Protein AF-A0A376FLV9-F1 (afdb_monomer_lite)

Secondary structure (DSSP, 8-state):
--HHHHHHHHHHHHHHHHHHH-SS-HHHHHHHHHHHHHHTHHHHTS-HHHHH-TT--HHHHHHHHHHGGGG-HHHHHHHHHHHHHHHHHHHHTSSS--

Structure (mmCIF, N/CA/C/O backbone):
data_AF-A0A376FLV9-F1
#
_entry.id   AF-A0A376FLV9-F1
#
loop_
_atom_site.group_PDB
_atom_site.id
_atom_site.type_symbol
_atom_site.label_atom_id
_atom_site.label_alt_id
_atom_site.label_comp_id
_atom_site.label_asym_id
_atom_site.label_entity_id
_atom_site.label_seq_id
_atom_site.pdbx_PDB_ins_code
_atom_site.Cartn_x
_atom_site.Cartn_y
_atom_site.Cartn_z
_atom_site.occupancy
_atom_site.B_iso_or_equiv
_atom_site.auth_seq_id
_atom_site.auth_comp_id
_atom_site.auth_asym_id
_atom_site.auth_atom_id
_atom_site.pdbx_PDB_model_num
ATOM 1 N N . MET A 1 1 ? -12.045 -17.460 8.782 1.00 60.09 1 MET A N 1
ATOM 2 C CA . MET A 1 1 ? -11.281 -16.192 8.804 1.00 60.09 1 MET A CA 1
ATOM 3 C C . MET A 1 1 ? -12.245 -15.053 9.099 1.00 60.09 1 MET A C 1
ATOM 5 O O . MET A 1 1 ? -13.396 -15.170 8.691 1.00 60.09 1 MET A O 1
ATOM 9 N N . PRO A 1 2 ? -11.821 -13.995 9.807 1.00 80.31 2 PRO A N 1
ATOM 10 C CA . PRO A 1 2 ? -12.663 -12.825 10.046 1.00 80.31 2 PRO A CA 1
ATOM 11 C C . PRO A 1 2 ? -13.070 -12.136 8.726 1.00 80.31 2 PRO A C 1
ATOM 13 O O . PRO A 1 2 ? -12.251 -12.113 7.804 1.00 80.31 2 PRO A O 1
ATOM 16 N N . PRO A 1 3 ? -14.276 -11.542 8.618 1.00 81.94 3 PRO A N 1
ATOM 17 C CA . PRO A 1 3 ? -14.755 -10.921 7.376 1.00 81.94 3 PRO A CA 1
ATOM 18 C C . PRO A 1 3 ? -13.809 -9.860 6.788 1.00 81.94 3 PRO A C 1
ATOM 20 O O . PRO A 1 3 ? -13.553 -9.863 5.586 1.00 81.94 3 PRO A O 1
ATOM 23 N N . TYR A 1 4 ? -13.204 -9.014 7.630 1.00 86.06 4 TYR A N 1
ATOM 24 C CA . TYR A 1 4 ? -12.281 -7.960 7.188 1.00 86.06 4 TYR A CA 1
ATOM 25 C C . TYR A 1 4 ? -11.044 -8.505 6.460 1.00 86.06 4 TYR A C 1
ATOM 27 O O . TYR A 1 4 ? -10.610 -7.939 5.458 1.00 86.06 4 TYR A O 1
ATOM 35 N N . ALA A 1 5 ? -10.527 -9.657 6.896 1.00 89.12 5 ALA A N 1
ATOM 36 C CA . ALA A 1 5 ? -9.384 -10.305 6.262 1.00 89.12 5 ALA A CA 1
ATOM 37 C C . ALA A 1 5 ? -9.731 -10.822 4.856 1.00 89.12 5 ALA A C 1
ATOM 39 O O . ALA A 1 5 ? -8.897 -10.770 3.952 1.00 89.12 5 ALA A O 1
ATOM 40 N N . TRP A 1 6 ? -10.972 -11.277 4.648 1.00 92.56 6 TRP A N 1
ATOM 41 C CA . TRP A 1 6 ? -11.439 -11.705 3.330 1.00 92.56 6 TRP A CA 1
ATOM 42 C C . TRP A 1 6 ? -11.621 -10.522 2.378 1.00 92.56 6 TRP A C 1
ATOM 44 O O . TRP A 1 6 ? -11.248 -10.608 1.211 1.00 92.56 6 TRP A O 1
ATOM 54 N N . HIS A 1 7 ? -12.132 -9.393 2.872 1.00 92.94 7 HIS A N 1
ATOM 55 C CA . HIS A 1 7 ? -12.254 -8.177 2.069 1.00 92.94 7 HIS A CA 1
ATOM 56 C C . HIS A 1 7 ? -10.890 -7.610 1.668 1.00 92.94 7 HIS A C 1
ATOM 58 O O . HIS A 1 7 ? -10.704 -7.247 0.508 1.00 92.94 7 HIS A O 1
ATOM 64 N N . TYR A 1 8 ? -9.915 -7.607 2.582 1.00 93.75 8 TYR A N 1
ATOM 65 C CA . TYR A 1 8 ? -8.534 -7.257 2.248 1.00 93.75 8 TYR A CA 1
ATOM 66 C C . TYR A 1 8 ? -7.981 -8.159 1.144 1.00 93.75 8 TYR A C 1
ATOM 68 O O . TYR A 1 8 ? -7.437 -7.680 0.149 1.00 93.75 8 TYR A O 1
ATOM 76 N N . PHE A 1 9 ? -8.155 -9.473 1.305 1.00 94.75 9 PHE A N 1
ATOM 77 C CA . PHE A 1 9 ? -7.710 -10.453 0.322 1.00 94.75 9 PHE A CA 1
ATOM 78 C C . PHE A 1 9 ? -8.384 -10.246 -1.043 1.00 94.75 9 PHE A C 1
ATOM 80 O O . PHE A 1 9 ? -7.709 -10.286 -2.068 1.00 94.75 9 PHE A O 1
ATOM 87 N N . ALA A 1 10 ? -9.684 -9.951 -1.071 1.00 95.81 10 ALA A N 1
ATOM 88 C CA . ALA A 1 10 ? -10.412 -9.671 -2.304 1.00 95.81 10 ALA A CA 1
ATOM 89 C C . ALA A 1 10 ? -9.872 -8.426 -3.026 1.00 95.81 10 ALA A C 1
ATOM 91 O O . ALA A 1 10 ? -9.674 -8.467 -4.240 1.00 95.81 10 ALA A O 1
ATOM 92 N N . ILE A 1 11 ? -9.574 -7.343 -2.294 1.00 95.94 11 ILE A N 1
ATOM 93 C CA . ILE A 1 11 ? -8.953 -6.146 -2.883 1.00 95.94 11 ILE A CA 1
ATOM 94 C C . ILE A 1 11 ? -7.557 -6.483 -3.414 1.00 95.94 11 ILE A C 1
ATOM 96 O O . ILE A 1 11 ? -7.219 -6.087 -4.527 1.00 95.94 11 ILE A O 1
ATOM 100 N N . PHE A 1 12 ? -6.766 -7.252 -2.664 1.00 95.81 12 PHE A N 1
ATOM 101 C CA . PHE A 1 12 ? -5.442 -7.689 -3.099 1.00 95.81 12 PHE A CA 1
ATOM 102 C C . PHE A 1 12 ? -5.502 -8.477 -4.414 1.00 95.81 12 PHE A C 1
ATOM 104 O O . PHE A 1 12 ? -4.802 -8.132 -5.364 1.00 95.81 12 PHE A O 1
ATOM 111 N N . VAL A 1 13 ? -6.381 -9.477 -4.514 1.00 97.56 13 VAL A N 1
ATOM 112 C CA . VAL A 1 13 ? -6.582 -10.230 -5.762 1.00 97.56 13 VAL A CA 1
ATOM 113 C C . VAL A 1 13 ? -7.075 -9.310 -6.881 1.00 97.56 13 VAL A C 1
ATOM 115 O O . VAL A 1 13 ? -6.586 -9.415 -8.001 1.00 97.56 13 VAL A O 1
ATOM 118 N N . GLY A 1 14 ? -7.974 -8.368 -6.587 1.00 97.00 14 GLY A N 1
ATOM 119 C CA . GLY A 1 14 ? -8.427 -7.362 -7.551 1.00 97.00 14 GLY A CA 1
ATOM 120 C C . GLY A 1 14 ? -7.284 -6.518 -8.125 1.00 97.00 14 GLY A C 1
ATOM 121 O O . GLY A 1 14 ? -7.241 -6.295 -9.333 1.00 97.00 14 GLY A O 1
ATOM 122 N N . VAL A 1 15 ? -6.319 -6.111 -7.293 1.00 97.38 15 VAL A N 1
ATOM 123 C CA . VAL A 1 15 ? -5.107 -5.402 -7.741 1.00 97.38 15 VAL A CA 1
ATOM 124 C C . VAL A 1 15 ? -4.255 -6.295 -8.640 1.00 97.38 15 VAL A C 1
ATOM 126 O O . VAL A 1 15 ? -3.832 -5.838 -9.697 1.00 97.38 15 VAL A O 1
ATOM 129 N N . ILE A 1 16 ? -4.036 -7.562 -8.273 1.00 97.06 16 ILE A N 1
ATOM 130 C CA . ILE A 1 16 ? -3.280 -8.513 -9.107 1.00 97.06 16 ILE A CA 1
ATOM 131 C C . ILE A 1 16 ? -3.947 -8.692 -10.472 1.00 97.06 16 ILE A C 1
ATOM 133 O O . ILE A 1 16 ? -3.283 -8.599 -11.499 1.00 97.06 16 ILE A O 1
ATOM 137 N N . VAL A 1 17 ? -5.262 -8.895 -10.494 1.00 97.5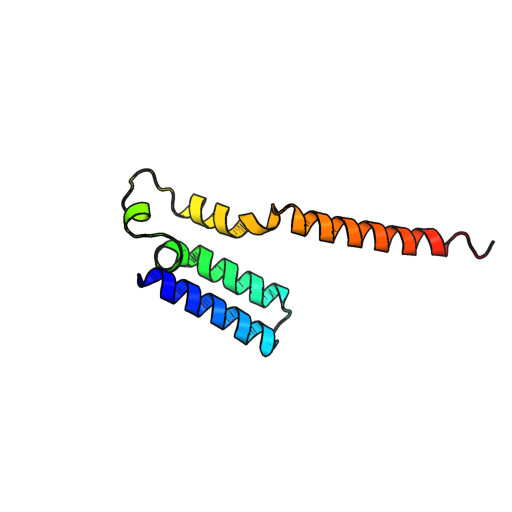0 17 VAL A N 1
ATOM 138 C CA . VAL A 1 17 ? -6.036 -9.016 -11.733 1.00 97.50 17 VAL A CA 1
ATOM 139 C C . VAL A 1 17 ? -5.932 -7.738 -12.569 1.00 97.50 17 VAL A C 1
ATOM 141 O O . VAL A 1 17 ? -5.696 -7.815 -13.773 1.00 97.50 17 VAL A O 1
ATOM 144 N N . GLY A 1 18 ? -6.035 -6.565 -11.941 1.00 96.38 18 GLY A N 1
ATOM 145 C CA . GLY A 1 18 ? -5.825 -5.284 -12.613 1.00 96.38 18 GLY A CA 1
ATOM 146 C C . GLY A 1 18 ? -4.432 -5.177 -13.233 1.00 96.38 18 GLY A C 1
ATOM 147 O O . GLY A 1 18 ? -4.314 -4.785 -14.387 1.00 96.38 18 GLY A O 1
ATOM 148 N N . LEU A 1 19 ? -3.385 -5.578 -12.508 1.00 96.12 19 LEU A N 1
ATOM 149 C CA . LEU A 1 19 ? -2.012 -5.584 -13.018 1.00 96.12 19 LEU A CA 1
ATOM 150 C C . LEU A 1 19 ? -1.800 -6.582 -14.162 1.00 96.12 19 LEU A C 1
ATOM 152 O O . LEU A 1 19 ? -0.970 -6.323 -15.016 1.00 96.12 19 LEU A O 1
ATOM 156 N N . ILE A 1 20 ? -2.535 -7.696 -14.204 1.00 96.88 20 ILE A N 1
ATOM 157 C CA . ILE A 1 20 ? -2.460 -8.666 -15.310 1.00 96.88 20 ILE A CA 1
ATOM 158 C C . ILE A 1 20 ? -3.102 -8.102 -16.581 1.00 96.88 20 ILE A C 1
ATOM 160 O O . ILE A 1 20 ? -2.581 -8.299 -17.675 1.00 96.88 20 ILE A O 1
ATOM 164 N N . PHE A 1 21 ? -4.246 -7.429 -16.447 1.00 96.38 21 PHE A N 1
ATOM 165 C CA . PHE A 1 21 ? -4.972 -6.879 -17.593 1.00 96.38 21 PHE A CA 1
ATOM 166 C C . PHE A 1 21 ? -4.462 -5.509 -18.050 1.00 96.38 21 PHE A C 1
ATOM 168 O O . PHE A 1 21 ? -4.873 -5.047 -19.110 1.00 96.38 21 PHE A O 1
ATOM 175 N N . GLU A 1 22 ? -3.615 -4.860 -17.248 1.00 92.56 22 GLU A N 1
ATOM 176 C CA . GLU A 1 22 ? -2.994 -3.556 -17.515 1.00 92.56 22 GLU A CA 1
ATOM 177 C C . GLU A 1 22 ? -3.941 -2.508 -18.149 1.00 92.56 22 GLU A C 1
ATOM 179 O O . GLU A 1 22 ? -3.583 -1.863 -19.134 1.00 92.56 22 GLU A O 1
ATOM 184 N N . PRO A 1 23 ? -5.153 -2.261 -17.605 1.00 91.56 23 PRO A N 1
ATOM 185 C CA . PRO A 1 23 ? -6.044 -1.235 -18.153 1.00 91.56 23 PRO A CA 1
ATOM 186 C C . PRO A 1 23 ? -5.486 0.190 -17.976 1.00 91.56 23 PRO A C 1
ATOM 188 O O . PRO A 1 23 ? -5.956 1.130 -18.612 1.00 91.56 23 PRO A O 1
ATOM 191 N N . LEU A 1 24 ? -4.517 0.360 -17.071 1.00 94.69 24 LEU A N 1
ATOM 192 C CA . LEU A 1 24 ? -3.858 1.606 -16.688 1.00 94.69 24 LEU A CA 1
ATOM 193 C C . LEU A 1 24 ? -2.392 1.309 -16.321 1.00 94.69 24 LEU A C 1
ATOM 195 O O . LEU A 1 24 ? -2.051 0.148 -16.080 1.00 94.69 24 LEU A O 1
ATOM 199 N N . PRO A 1 25 ? -1.519 2.330 -16.197 1.00 95.75 25 PRO A N 1
ATOM 200 C CA . PRO A 1 25 ? -0.157 2.122 -15.712 1.00 95.75 25 PRO A CA 1
ATOM 201 C C . PRO A 1 25 ? -0.143 1.407 -14.352 1.00 95.75 25 PRO A C 1
ATOM 203 O O . PRO A 1 25 ? -0.884 1.789 -13.443 1.00 95.75 25 PRO A O 1
ATOM 206 N N . GLY A 1 26 ? 0.736 0.415 -14.178 1.00 93.25 26 GLY A N 1
ATOM 207 C CA . GLY A 1 26 ? 0.758 -0.436 -12.978 1.00 93.25 26 GLY A CA 1
ATOM 208 C C . GLY A 1 26 ? 0.872 0.330 -11.653 1.00 93.25 26 GLY A C 1
ATOM 209 O O . GLY A 1 26 ? 0.244 -0.039 -10.661 1.00 93.25 26 GLY A O 1
ATOM 210 N N . ALA A 1 27 ? 1.588 1.459 -11.648 1.00 93.62 27 ALA A N 1
ATOM 211 C CA . ALA A 1 27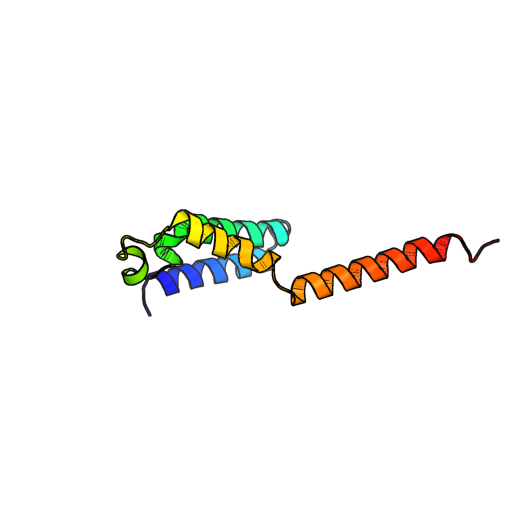 ? 1.676 2.341 -10.484 1.00 93.62 27 ALA A CA 1
ATOM 212 C C . ALA A 1 27 ? 0.310 2.913 -10.065 1.00 93.62 27 ALA A C 1
ATOM 214 O O . ALA A 1 27 ? 0.021 2.998 -8.873 1.00 93.62 27 ALA A O 1
ATOM 215 N N . VAL A 1 28 ? -0.543 3.272 -11.032 1.00 96.06 28 VAL A N 1
ATOM 216 C CA . VAL A 1 28 ? -1.892 3.795 -10.772 1.00 96.06 28 VAL A CA 1
ATOM 217 C C . VAL A 1 28 ? -2.761 2.700 -10.162 1.00 96.06 28 VAL A C 1
ATOM 219 O O . VAL A 1 28 ? -3.378 2.933 -9.130 1.00 96.06 28 VAL A O 1
ATOM 222 N N . ILE A 1 29 ? -2.738 1.493 -10.734 1.00 96.75 29 ILE A N 1
ATOM 223 C CA . ILE A 1 29 ? -3.506 0.338 -10.238 1.00 96.75 29 ILE A CA 1
ATOM 224 C C . ILE A 1 29 ? -3.115 0.007 -8.790 1.00 96.75 29 ILE A C 1
ATOM 226 O O . ILE A 1 29 ? -3.982 -0.134 -7.923 1.00 96.75 29 ILE A O 1
ATOM 230 N N . GLY A 1 30 ? -1.810 -0.059 -8.507 1.00 94.88 30 GLY A N 1
ATOM 231 C CA . GLY A 1 30 ? -1.299 -0.296 -7.157 1.00 94.88 30 GLY A CA 1
ATOM 232 C C . GLY A 1 30 ? -1.718 0.796 -6.168 1.00 94.88 30 GLY A C 1
ATOM 233 O O . GLY A 1 30 ? -2.209 0.487 -5.080 1.00 94.88 30 GLY A O 1
ATOM 234 N N . LEU A 1 31 ? -1.593 2.071 -6.555 1.00 95.69 31 LEU A N 1
ATOM 235 C CA . LEU A 1 31 ? -2.019 3.203 -5.726 1.00 95.69 31 LEU A CA 1
ATOM 236 C C . LEU A 1 31 ? -3.526 3.191 -5.457 1.00 95.69 31 LEU A C 1
ATOM 238 O O . LEU A 1 31 ? -3.930 3.428 -4.321 1.00 95.69 31 LEU A O 1
ATOM 242 N N . THR A 1 32 ? -4.360 2.875 -6.450 1.00 96.12 32 THR A N 1
ATOM 243 C CA . THR A 1 32 ? -5.812 2.756 -6.258 1.00 96.12 32 THR A CA 1
ATOM 244 C C . THR A 1 32 ? -6.148 1.685 -5.223 1.00 96.12 32 THR A C 1
ATOM 246 O O . THR A 1 32 ? -6.991 1.928 -4.362 1.00 96.12 32 THR A O 1
ATOM 249 N N . GLY A 1 33 ? -5.454 0.542 -5.240 1.00 96.06 33 GLY A N 1
ATOM 250 C CA . GLY A 1 33 ? -5.604 -0.497 -4.218 1.00 96.06 33 GLY A CA 1
ATOM 251 C C . GLY A 1 33 ? -5.254 -0.008 -2.809 1.00 96.06 33 GLY A C 1
ATOM 252 O O . GLY A 1 33 ? -6.036 -0.197 -1.876 1.00 96.06 33 GLY A O 1
ATOM 253 N N . VAL A 1 34 ? -4.116 0.680 -2.657 1.00 96.56 34 VAL A N 1
ATOM 254 C CA . VAL A 1 34 ? -3.692 1.262 -1.368 1.00 96.56 34 VAL A CA 1
ATOM 255 C C . VAL A 1 34 ? -4.705 2.294 -0.868 1.00 96.56 34 VAL A C 1
ATOM 257 O O . VAL A 1 34 ? -5.094 2.254 0.299 1.00 96.56 34 VAL A O 1
ATOM 260 N N . VAL A 1 35 ? -5.172 3.189 -1.742 1.00 96.25 35 VAL A N 1
ATOM 261 C CA . VAL A 1 35 ? -6.170 4.214 -1.402 1.00 96.25 35 VAL A CA 1
ATOM 262 C C . VAL A 1 35 ? -7.501 3.574 -1.011 1.00 96.25 35 VAL A C 1
ATOM 264 O O . VAL A 1 35 ? -8.077 3.960 0.004 1.00 96.25 35 VAL A O 1
ATOM 267 N N . ALA A 1 36 ? -7.969 2.570 -1.756 1.00 96.69 36 ALA A N 1
ATOM 268 C CA . ALA A 1 36 ? -9.198 1.852 -1.434 1.00 96.69 36 ALA A CA 1
ATOM 269 C C . ALA A 1 36 ? -9.121 1.202 -0.044 1.00 96.69 36 ALA A C 1
ATOM 271 O O . ALA A 1 36 ? -10.035 1.368 0.762 1.00 96.69 36 ALA A O 1
ATOM 272 N N . ILE A 1 37 ? -8.009 0.534 0.281 1.00 96.44 37 ILE A N 1
ATOM 273 C CA . ILE A 1 37 ? -7.804 -0.073 1.605 1.00 96.44 37 ILE A CA 1
ATOM 274 C C . ILE A 1 37 ? -7.723 0.994 2.701 1.00 96.44 37 ILE A C 1
ATOM 276 O O . ILE A 1 37 ? -8.303 0.815 3.770 1.00 96.44 37 ILE A O 1
ATOM 280 N N . ALA A 1 38 ? -7.037 2.111 2.451 1.00 95.69 38 ALA A N 1
ATOM 281 C CA . ALA A 1 38 ? -6.891 3.186 3.428 1.00 95.69 38 ALA A CA 1
ATOM 282 C C . ALA A 1 38 ? -8.226 3.885 3.740 1.00 95.69 38 ALA A C 1
ATOM 284 O O . ALA A 1 38 ? -8.484 4.209 4.899 1.00 95.69 38 ALA A O 1
ATOM 285 N N . LEU A 1 39 ? -9.080 4.094 2.732 1.00 95.75 39 LEU A N 1
ATOM 286 C CA . LEU A 1 39 ? -10.412 4.690 2.896 1.00 95.75 39 LEU A CA 1
ATOM 287 C C . LEU A 1 39 ? -11.406 3.715 3.538 1.00 95.75 39 LEU A C 1
ATOM 289 O O . LEU A 1 39 ? -12.226 4.114 4.363 1.00 95.75 39 LEU A O 1
ATOM 293 N N . CYS A 1 40 ? -11.315 2.431 3.191 1.00 94.12 40 CYS A N 1
ATOM 294 C CA . CYS A 1 40 ? -12.173 1.376 3.725 1.00 94.12 40 CYS A CA 1
ATOM 295 C C . CYS A 1 40 ? -11.564 0.652 4.939 1.00 94.12 40 CYS A C 1
ATOM 297 O O . CYS A 1 40 ? -12.006 -0.444 5.290 1.00 94.12 40 CYS A O 1
ATOM 299 N N . SER A 1 41 ? -10.567 1.244 5.600 1.00 93.12 41 SER A N 1
ATOM 300 C CA . SER A 1 41 ? -9.709 0.581 6.593 1.00 93.12 41 SER A CA 1
ATOM 301 C C . SER A 1 41 ? -10.461 0.004 7.794 1.00 93.12 41 SER A C 1
ATOM 303 O O . SER A 1 41 ? -10.078 -1.043 8.313 1.00 93.12 41 SER A O 1
ATOM 305 N N . GLN A 1 42 ? -11.570 0.628 8.194 1.00 91.50 42 GLN A N 1
ATOM 306 C CA . GLN A 1 42 ? -12.443 0.128 9.261 1.00 91.50 42 GLN A CA 1
ATOM 307 C C . GLN A 1 42 ? -13.093 -1.229 8.932 1.00 91.50 42 GLN A C 1
ATOM 309 O O . GLN A 1 42 ? -13.432 -1.978 9.839 1.00 91.50 42 GLN A O 1
ATOM 314 N N . TRP A 1 43 ? -13.267 -1.557 7.648 1.00 89.94 43 TRP A N 1
ATOM 315 C CA . TRP A 1 43 ? -13.910 -2.802 7.213 1.00 89.94 43 TRP A CA 1
ATOM 316 C C . TRP A 1 43 ? -12.924 -3.845 6.711 1.00 89.94 43 TRP A C 1
ATOM 318 O O . TRP A 1 43 ? -13.283 -5.017 6.641 1.00 89.94 43 TRP A O 1
ATOM 328 N N . VAL A 1 44 ? -11.717 -3.434 6.314 1.00 93.62 44 VAL A N 1
ATOM 329 C CA . VAL A 1 44 ? -10.777 -4.322 5.614 1.00 93.62 44 VAL A CA 1
ATOM 330 C C . VAL A 1 44 ? -9.421 -4.442 6.302 1.00 93.62 44 VAL A C 1
ATOM 332 O O . VAL A 1 44 ? -8.721 -5.418 6.072 1.00 93.62 44 VAL A O 1
ATOM 335 N N . LEU A 1 45 ? -9.023 -3.482 7.140 1.00 91.06 45 LEU A N 1
ATOM 336 C CA . LEU A 1 45 ? -7.655 -3.412 7.661 1.00 91.06 45 LEU A CA 1
ATOM 337 C C . LEU 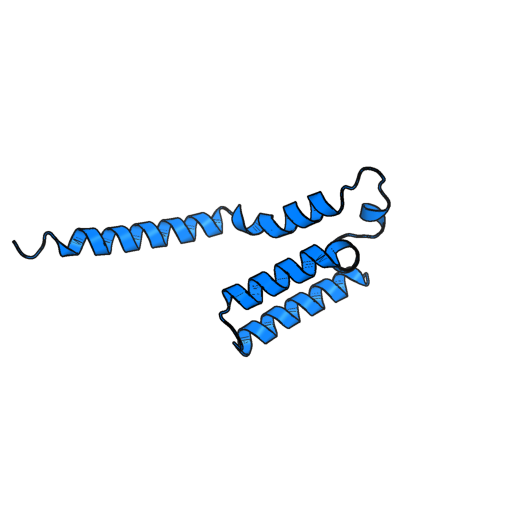A 1 45 ? -7.567 -3.667 9.168 1.00 91.06 45 LEU A C 1
ATOM 339 O O . LEU A 1 45 ? -6.661 -4.371 9.609 1.00 91.06 45 LEU A O 1
ATOM 343 N N . PHE A 1 46 ? -8.484 -3.103 9.952 1.00 92.69 46 PHE A N 1
ATOM 344 C CA . PHE A 1 46 ? -8.430 -3.161 11.415 1.00 92.69 46 PHE A CA 1
ATOM 345 C C . PHE A 1 46 ? -9.475 -4.110 11.994 1.00 92.69 46 PHE A C 1
ATOM 347 O O . PHE A 1 46 ? -10.584 -4.225 11.471 1.00 92.69 46 PHE A O 1
ATOM 354 N N . SER A 1 47 ? -9.120 -4.794 13.085 1.00 89.69 47 SER A N 1
ATOM 355 C CA . SER A 1 47 ? -10.058 -5.684 13.770 1.00 89.69 47 SER A CA 1
ATOM 356 C C . SER A 1 47 ? -11.093 -4.889 14.580 1.00 89.69 47 SER A C 1
ATOM 358 O O . SER A 1 47 ? -10.807 -3.769 15.016 1.00 89.69 47 SER A O 1
ATOM 360 N N . PRO A 1 48 ? -12.277 -5.470 14.855 1.00 87.50 48 PRO A N 1
ATOM 361 C CA . PRO A 1 48 ? -13.279 -4.837 15.713 1.00 87.50 48 PRO A CA 1
ATOM 362 C C . PRO A 1 48 ? -12.730 -4.443 17.091 1.00 87.50 48 PRO A C 1
ATOM 364 O O . PRO A 1 48 ? -13.070 -3.379 17.597 1.00 87.50 48 PRO A O 1
ATOM 367 N N . ASP A 1 49 ? -11.824 -5.246 17.657 1.00 88.88 49 ASP A N 1
ATOM 368 C CA . ASP A 1 49 ? -11.201 -4.972 18.958 1.00 88.88 49 ASP A CA 1
ATOM 369 C C . ASP A 1 49 ? -10.315 -3.718 18.928 1.00 88.88 49 ASP A C 1
ATOM 371 O O . ASP A 1 49 ? -10.302 -2.943 19.881 1.00 88.88 49 ASP A O 1
ATOM 375 N N . GLN A 1 50 ? -9.598 -3.481 17.821 1.00 87.94 50 GLN A N 1
ATOM 376 C CA . GLN A 1 50 ? -8.795 -2.265 17.647 1.00 87.94 50 GLN A CA 1
ATOM 377 C C . GLN A 1 50 ? -9.677 -1.030 17.482 1.00 87.94 50 GLN A C 1
ATOM 379 O O . GLN A 1 50 ? -9.341 0.036 17.984 1.00 87.94 50 GLN A O 1
ATOM 384 N N . LEU A 1 51 ? -10.805 -1.172 16.785 1.00 88.31 51 LEU A N 1
ATOM 385 C CA . LEU A 1 51 ? -11.759 -0.085 16.570 1.00 88.31 51 LEU A CA 1
ATOM 386 C C . LEU A 1 51 ? -12.558 0.255 17.834 1.00 88.31 51 LEU A C 1
ATOM 388 O O . LEU A 1 51 ? -13.006 1.390 17.978 1.00 88.31 51 LEU A O 1
ATOM 392 N N . ALA A 1 52 ? -12.731 -0.710 18.739 1.00 89.38 52 ALA A N 1
ATOM 393 C CA . ALA A 1 52 ? -13.413 -0.522 20.013 1.00 89.38 52 ALA A CA 1
ATOM 394 C C . ALA A 1 52 ? -12.557 0.214 21.062 1.00 89.38 52 ALA A C 1
ATOM 396 O O . ALA A 1 52 ? -13.110 0.710 22.044 1.00 89.38 52 ALA A O 1
ATOM 397 N N . ASP A 1 53 ? -11.234 0.308 20.874 1.00 92.50 53 ASP A N 1
ATOM 398 C CA . ASP A 1 53 ? -10.355 1.062 21.771 1.00 92.50 53 ASP A CA 1
ATOM 399 C C . ASP A 1 53 ? -10.586 2.581 21.603 1.00 92.50 53 ASP A C 1
ATOM 401 O O . ASP A 1 53 ? -10.301 3.135 20.537 1.00 92.50 53 ASP A O 1
ATOM 405 N N . PRO A 1 54 ? -11.020 3.306 22.656 1.00 87.12 54 PRO A N 1
ATOM 406 C CA . PRO A 1 54 ? -11.238 4.754 22.601 1.00 87.12 54 PRO A CA 1
ATOM 407 C C . PRO A 1 54 ? -9.991 5.569 22.231 1.00 87.12 54 PRO A C 1
ATOM 409 O O . PRO A 1 54 ? -10.099 6.730 21.831 1.00 87.12 54 PRO A O 1
ATOM 412 N N . LYS A 1 55 ? -8.790 5.002 22.394 1.00 91.56 55 LYS A N 1
ATOM 413 C CA . LYS A 1 55 ? -7.520 5.652 22.038 1.00 91.56 55 LYS A CA 1
ATOM 414 C C . LYS A 1 55 ? -7.126 5.416 20.580 1.00 91.56 55 LYS A C 1
ATOM 416 O O . LYS A 1 55 ? -6.179 6.053 20.102 1.00 91.56 55 LYS A O 1
ATOM 421 N N . PHE A 1 56 ? -7.816 4.529 19.866 1.00 92.69 56 PHE A N 1
ATOM 422 C CA . PHE A 1 56 ? -7.477 4.189 18.495 1.00 92.69 56 PHE A CA 1
ATOM 423 C C . PHE A 1 56 ? -7.880 5.304 17.526 1.00 92.69 56 PHE A C 1
ATOM 425 O O . PHE A 1 56 ? -9.049 5.593 17.283 1.00 92.69 56 PHE A O 1
ATOM 432 N N . LYS A 1 57 ? -6.874 5.944 16.926 1.00 93.44 57 LYS A N 1
ATOM 433 C CA . LYS A 1 57 ? -7.081 7.000 15.930 1.00 93.44 57 LYS A CA 1
ATOM 434 C C . LYS A 1 57 ? -7.131 6.397 14.532 1.00 93.44 57 LYS A C 1
ATOM 436 O O . LYS A 1 57 ? -6.102 6.342 13.858 1.00 93.44 57 LYS A O 1
ATOM 441 N N . LEU A 1 58 ? -8.326 6.006 14.086 1.00 91.81 58 LEU A N 1
ATOM 442 C CA . LEU A 1 58 ? -8.550 5.356 12.788 1.00 91.81 58 LEU A CA 1
ATOM 443 C C . LEU A 1 58 ? -7.855 6.079 11.627 1.00 91.81 58 LEU A C 1
ATOM 445 O O . LEU A 1 58 ? -7.073 5.467 10.905 1.00 91.81 58 LEU A O 1
ATOM 449 N N . ALA A 1 59 ? -8.093 7.383 11.462 1.00 92.19 59 ALA A N 1
ATOM 450 C CA . ALA A 1 59 ? -7.528 8.150 10.350 1.00 92.19 59 ALA A CA 1
ATOM 451 C C . ALA A 1 59 ? -5.988 8.149 10.364 1.00 92.19 59 ALA A C 1
ATOM 453 O O . ALA A 1 59 ? -5.352 7.905 9.341 1.00 92.19 59 ALA A O 1
ATOM 454 N N . GLY A 1 60 ? -5.384 8.349 11.540 1.00 94.38 60 GLY A N 1
ATOM 455 C CA . GLY A 1 60 ? -3.929 8.347 11.697 1.00 94.38 60 GLY A CA 1
ATOM 456 C C . GLY A 1 60 ? -3.311 6.968 11.466 1.00 94.38 60 GLY A C 1
ATOM 457 O O . GLY A 1 60 ? -2.289 6.859 10.793 1.00 94.38 60 GLY A O 1
ATOM 458 N N . ALA A 1 61 ? -3.945 5.909 11.975 1.00 95.06 61 ALA A N 1
ATOM 459 C CA . ALA A 1 61 ? -3.502 4.533 11.767 1.00 95.06 61 ALA A CA 1
ATOM 460 C C . ALA A 1 61 ? -3.604 4.120 10.290 1.00 95.06 61 ALA A C 1
ATOM 462 O O . ALA A 1 61 ? -2.662 3.541 9.748 1.00 95.06 61 ALA A O 1
ATOM 463 N N . SER A 1 62 ? -4.707 4.480 9.627 1.00 95.19 62 SER A N 1
ATOM 464 C CA . SER A 1 62 ? -4.938 4.213 8.200 1.00 95.19 62 SER A CA 1
ATOM 465 C C . SER A 1 62 ? -3.906 4.921 7.329 1.00 95.19 62 SER A C 1
ATOM 467 O O . SER A 1 62 ? -3.297 4.299 6.463 1.00 95.19 62 SER A O 1
ATOM 469 N N . PHE A 1 63 ? -3.659 6.208 7.591 1.00 95.25 63 PHE A N 1
ATOM 470 C CA . PHE A 1 63 ? -2.664 6.981 6.853 1.00 95.25 63 PHE A CA 1
ATOM 471 C C . PHE A 1 63 ? -1.252 6.435 7.068 1.00 95.25 63 PHE A C 1
ATOM 473 O O . PHE A 1 63 ? -0.521 6.227 6.103 1.00 95.25 63 PHE A O 1
ATOM 480 N N . LYS A 1 64 ? -0.884 6.140 8.324 1.00 95.44 64 LYS A N 1
ATOM 481 C CA . LYS A 1 64 ? 0.416 5.546 8.661 1.00 95.44 64 LYS A CA 1
ATOM 482 C C . LYS A 1 64 ? 0.643 4.230 7.916 1.00 95.44 64 LYS A C 1
ATOM 484 O O . LYS A 1 64 ? 1.747 4.005 7.433 1.00 95.44 64 LYS A O 1
ATOM 489 N N . TRP A 1 65 ? -0.381 3.382 7.824 1.00 95.62 65 TRP A N 1
ATOM 490 C CA . TRP A 1 65 ? -0.319 2.150 7.040 1.00 95.62 65 TRP A CA 1
ATOM 491 C C . TRP A 1 65 ? -0.170 2.439 5.540 1.00 95.62 65 TRP A C 1
ATOM 493 O O . TRP A 1 65 ? 0.710 1.878 4.897 1.00 95.62 65 TRP A O 1
ATOM 503 N N . ALA A 1 66 ? -0.954 3.367 4.988 1.00 95.88 66 ALA A N 1
ATOM 504 C CA . ALA A 1 66 ? -0.928 3.676 3.557 1.00 95.88 66 ALA A CA 1
ATOM 505 C C . ALA A 1 66 ? 0.451 4.158 3.074 1.00 95.88 66 ALA A C 1
ATOM 507 O O . ALA A 1 66 ? 0.880 3.822 1.971 1.00 95.88 66 ALA A O 1
ATOM 508 N N . VAL A 1 67 ? 1.169 4.922 3.906 1.00 95.25 67 VAL A N 1
ATOM 509 C CA . VAL A 1 67 ? 2.496 5.456 3.557 1.00 95.25 67 VAL A CA 1
ATOM 510 C C . VAL A 1 67 ? 3.661 4.577 4.013 1.00 95.25 67 VAL A C 1
ATOM 512 O O . VAL A 1 67 ? 4.809 4.876 3.681 1.00 95.25 67 VAL A O 1
ATOM 515 N N . SER A 1 68 ? 3.415 3.486 4.748 1.00 93.94 68 SER A N 1
ATOM 516 C CA . SER A 1 68 ? 4.501 2.695 5.345 1.00 93.94 68 SER A CA 1
ATOM 517 C C . SER A 1 68 ? 5.420 2.058 4.302 1.00 93.94 68 SER A C 1
ATOM 519 O O . SER A 1 68 ? 6.606 1.869 4.565 1.00 93.94 68 SER A O 1
ATOM 521 N N . GLY A 1 69 ? 4.898 1.759 3.108 1.00 88.56 69 GLY A N 1
ATOM 522 C CA . GLY A 1 69 ? 5.683 1.216 1.996 1.00 88.56 69 GLY A CA 1
ATOM 523 C C . GLY A 1 69 ? 6.756 2.178 1.473 1.00 88.56 69 GLY A C 1
ATOM 524 O O . GLY A 1 69 ? 7.846 1.737 1.117 1.00 88.56 69 GLY A O 1
ATOM 525 N N . PHE A 1 70 ? 6.503 3.490 1.503 1.00 90.38 70 PHE A N 1
ATOM 526 C CA . PHE A 1 70 ? 7.460 4.506 1.043 1.00 90.38 70 PHE A CA 1
ATOM 527 C C . PHE A 1 70 ? 8.655 4.677 1.987 1.00 90.38 70 PHE A C 1
ATOM 529 O O . PHE A 1 70 ? 9.681 5.217 1.589 1.00 90.38 70 PHE A O 1
ATOM 536 N N . GLY A 1 71 ? 8.545 4.210 3.231 1.00 90.62 71 GLY A N 1
ATOM 537 C CA . GLY A 1 71 ? 9.648 4.185 4.192 1.00 90.62 71 GLY A CA 1
ATOM 538 C C . GLY A 1 71 ? 10.500 2.913 4.138 1.00 90.62 71 GLY A C 1
ATOM 539 O O . GLY A 1 71 ? 11.384 2.751 4.975 1.00 90.62 71 GLY A O 1
ATOM 540 N N . ASN A 1 72 ? 10.235 1.979 3.217 1.00 94.88 72 ASN A N 1
ATOM 541 C CA . ASN A 1 72 ? 10.902 0.679 3.203 1.00 94.88 72 ASN A CA 1
ATOM 542 C C . ASN A 1 72 ? 12.352 0.782 2.688 1.00 94.88 72 ASN A C 1
ATOM 544 O O . ASN A 1 72 ? 12.595 1.209 1.559 1.00 94.88 72 ASN A O 1
ATOM 548 N N . SER A 1 73 ? 13.321 0.342 3.498 1.00 95.56 73 SER A N 1
ATOM 549 C CA . SER A 1 73 ? 14.747 0.416 3.152 1.00 95.56 73 SER A CA 1
ATOM 550 C C . SER A 1 73 ? 15.092 -0.341 1.869 1.00 95.56 73 SER A C 1
ATOM 552 O O . SER A 1 73 ? 15.889 0.154 1.082 1.00 95.56 73 SER A O 1
ATOM 554 N N . THR A 1 74 ? 14.472 -1.493 1.603 1.00 94.81 74 THR A N 1
ATOM 555 C CA . THR A 1 74 ? 14.693 -2.252 0.362 1.00 94.81 74 THR A CA 1
ATOM 556 C C . THR A 1 74 ? 14.260 -1.456 -0.868 1.00 94.81 74 THR A C 1
ATOM 558 O O . THR A 1 74 ? 14.986 -1.429 -1.859 1.00 94.81 74 THR A O 1
ATOM 561 N N . VAL A 1 75 ? 13.128 -0.748 -0.800 1.00 92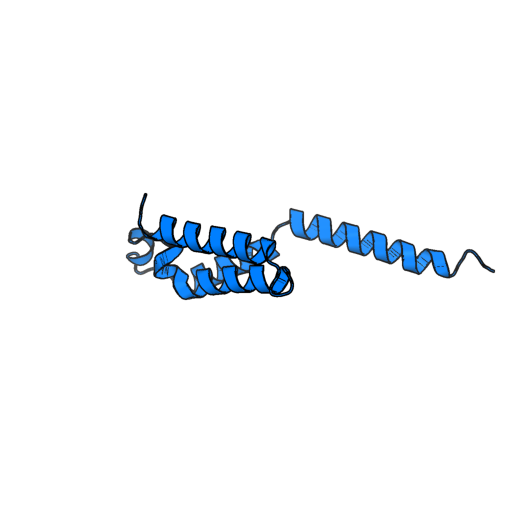.81 75 VAL A N 1
ATOM 562 C CA . VAL A 1 75 ? 12.658 0.121 -1.896 1.00 92.81 75 VAL A CA 1
ATOM 563 C C . VAL A 1 75 ? 13.658 1.249 -2.161 1.00 92.81 75 VAL A C 1
ATOM 565 O O . VAL A 1 75 ? 14.021 1.498 -3.310 1.00 92.81 75 VAL A O 1
ATOM 568 N N . TRP A 1 76 ? 14.165 1.889 -1.107 1.00 94.88 76 TRP A N 1
ATOM 569 C CA . TRP A 1 76 ? 15.170 2.948 -1.238 1.00 94.88 76 TRP A CA 1
ATOM 570 C C . TRP A 1 76 ? 16.519 2.447 -1.750 1.00 94.88 76 TRP A C 1
ATOM 572 O O . TRP A 1 76 ? 17.180 3.164 -2.499 1.00 94.88 76 TRP A O 1
ATOM 582 N N . LEU A 1 77 ? 16.916 1.218 -1.412 1.00 95.81 77 LEU A N 1
ATOM 583 C CA . LEU A 1 77 ? 18.119 0.598 -1.972 1.00 95.81 77 LEU A CA 1
ATOM 584 C C . LEU A 1 77 ? 17.990 0.395 -3.487 1.00 95.81 77 LEU A C 1
ATOM 586 O O . LEU A 1 77 ? 18.916 0.728 -4.226 1.00 95.81 77 LEU A O 1
ATOM 590 N N . ILE A 1 78 ? 16.835 -0.085 -3.957 1.00 94.06 78 ILE A N 1
ATOM 591 C CA . ILE A 1 78 ? 16.553 -0.235 -5.392 1.00 94.06 78 ILE A CA 1
ATOM 592 C C . ILE A 1 78 ? 16.582 1.134 -6.084 1.00 94.06 78 ILE A C 1
ATOM 594 O O . ILE A 1 78 ? 17.240 1.299 -7.111 1.00 94.06 78 ILE A O 1
ATOM 598 N N . PHE A 1 79 ? 15.917 2.133 -5.499 1.00 91.94 79 PHE A N 1
ATOM 599 C CA . PHE A 1 79 ? 15.908 3.495 -6.032 1.00 91.94 79 PHE A CA 1
ATOM 600 C C . PHE A 1 79 ? 17.321 4.094 -6.121 1.00 91.94 79 PHE A C 1
ATOM 602 O O . PHE A 1 79 ? 17.705 4.619 -7.167 1.00 91.94 79 PHE A O 1
ATOM 609 N N . GLY A 1 80 ? 18.125 3.954 -5.063 1.00 93.38 80 GLY A N 1
ATOM 610 C CA . GLY A 1 80 ? 19.518 4.398 -5.037 1.00 93.38 80 GLY A CA 1
ATOM 611 C C . GLY A 1 80 ? 20.362 3.733 -6.125 1.00 93.38 80 GLY A C 1
ATOM 612 O O . GLY A 1 80 ? 21.085 4.423 -6.841 1.00 93.38 80 GLY A O 1
ATOM 613 N N . ALA A 1 81 ? 20.222 2.418 -6.317 1.00 94.25 81 ALA A N 1
ATOM 614 C CA . ALA A 1 81 ? 20.927 1.693 -7.374 1.00 94.25 81 ALA A CA 1
ATOM 615 C C . ALA A 1 81 ? 20.592 2.231 -8.779 1.00 94.25 81 ALA A C 1
ATOM 617 O O . ALA A 1 81 ? 21.504 2.487 -9.569 1.00 94.25 81 ALA A O 1
ATOM 618 N N . PHE A 1 82 ? 19.309 2.476 -9.076 1.00 92.00 82 PHE A N 1
ATOM 619 C CA . PHE A 1 82 ? 18.896 3.067 -10.355 1.00 92.00 82 PHE A CA 1
ATOM 620 C C . PHE A 1 82 ? 19.397 4.506 -10.538 1.00 92.00 82 PHE A C 1
ATOM 622 O O . PHE A 1 82 ? 19.829 4.863 -11.635 1.00 92.00 82 PHE A O 1
ATOM 629 N N . MET A 1 83 ? 19.394 5.328 -9.482 1.00 91.31 83 MET A N 1
ATOM 630 C CA . MET A 1 83 ? 19.960 6.681 -9.538 1.00 91.31 83 MET A CA 1
ATOM 631 C C . MET A 1 83 ? 21.461 6.669 -9.839 1.00 91.31 83 MET A C 1
ATOM 633 O O . MET A 1 83 ? 21.921 7.453 -10.672 1.00 91.31 83 MET A O 1
ATOM 637 N N . PHE A 1 84 ? 22.225 5.781 -9.194 1.00 89.19 84 PHE A N 1
ATOM 638 C CA . PHE A 1 84 ? 23.651 5.628 -9.481 1.00 89.19 84 PHE A CA 1
ATOM 639 C C . PHE A 1 84 ? 23.887 5.182 -10.926 1.00 89.19 84 PHE A C 1
ATOM 641 O O . PHE A 1 84 ? 24.711 5.788 -11.610 1.00 89.19 84 PHE A O 1
ATOM 648 N N . ALA A 1 85 ? 23.134 4.192 -11.420 1.00 87.81 85 ALA A N 1
ATOM 649 C CA . ALA A 1 85 ? 23.215 3.747 -12.813 1.00 87.81 85 ALA A CA 1
ATOM 650 C C . ALA A 1 85 ? 22.968 4.903 -13.804 1.00 87.81 85 ALA A C 1
ATOM 652 O O . ALA A 1 85 ? 23.803 5.161 -14.671 1.00 87.81 85 ALA A O 1
ATOM 653 N N . ALA A 1 86 ? 21.900 5.684 -13.606 1.00 84.81 86 ALA A N 1
ATOM 654 C CA . ALA A 1 86 ? 21.602 6.850 -14.442 1.00 84.81 86 ALA A CA 1
ATOM 655 C C . ALA A 1 86 ? 22.686 7.950 -14.365 1.00 84.81 86 ALA A C 1
ATOM 657 O O . ALA A 1 86 ? 22.939 8.660 -15.344 1.00 84.81 86 ALA A O 1
ATOM 658 N N . GLY A 1 87 ? 23.342 8.105 -13.210 1.00 82.12 87 GLY A N 1
ATOM 659 C CA . GLY A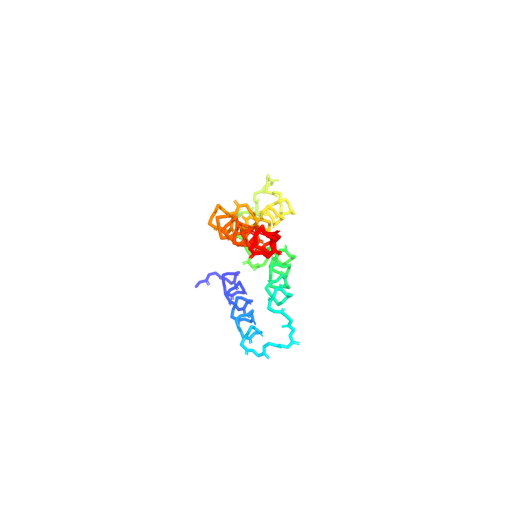 1 87 ? 24.474 9.017 -13.026 1.00 82.12 87 GLY A CA 1
ATOM 660 C C . GLY A 1 87 ? 25.725 8.599 -13.811 1.00 82.12 87 GLY A C 1
ATOM 661 O O . GLY A 1 87 ? 26.423 9.459 -14.364 1.00 82.12 87 GLY A O 1
ATOM 662 N N . TYR A 1 88 ? 25.981 7.292 -13.931 1.00 75.00 88 TYR A N 1
ATOM 663 C CA . TYR A 1 88 ? 27.072 6.769 -14.757 1.00 75.00 88 TYR A CA 1
ATOM 664 C C . TYR A 1 88 ? 26.838 7.022 -16.251 1.00 75.00 88 TYR A C 1
ATOM 666 O O . TYR A 1 88 ? 27.774 7.449 -16.933 1.00 75.00 88 TYR A O 1
ATOM 674 N N . ASP A 1 89 ? 25.611 6.846 -16.747 1.00 65.75 89 ASP A N 1
ATOM 675 C CA . ASP A 1 89 ? 25.275 7.080 -18.162 1.00 65.75 89 ASP A CA 1
ATOM 676 C C . ASP A 1 89 ? 25.469 8.550 -18.574 1.00 65.75 89 ASP A C 1
ATOM 678 O O . ASP A 1 89 ? 26.017 8.851 -19.643 1.00 65.75 89 ASP A O 1
ATOM 682 N N . LYS A 1 90 ? 25.104 9.493 -17.694 1.00 59.94 90 LYS A N 1
ATOM 683 C CA . LYS A 1 90 ? 25.302 10.932 -17.945 1.00 59.94 90 LYS A CA 1
ATOM 684 C C . LYS A 1 90 ? 26.770 11.356 -17.903 1.00 59.94 90 LYS A C 1
ATOM 686 O O . LYS A 1 90 ? 27.169 12.218 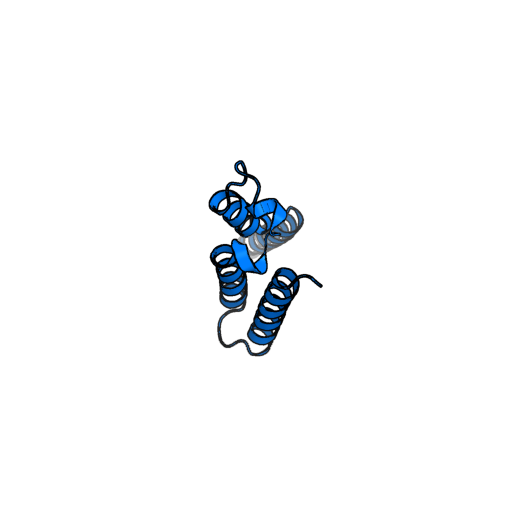-18.681 1.00 59.94 90 LYS A O 1
ATOM 691 N N . THR A 1 91 ? 27.581 10.748 -17.039 1.00 60.50 91 THR A N 1
ATOM 692 C CA . THR A 1 91 ? 29.000 11.121 -16.889 1.00 60.50 91 THR A CA 1
ATOM 693 C C . THR A 1 91 ? 29.872 10.554 -18.017 1.00 60.50 91 THR A C 1
ATOM 695 O O . THR A 1 91 ? 30.841 11.190 -18.431 1.00 60.50 91 THR A O 1
ATOM 698 N N . ARG A 1 92 ? 29.518 9.390 -18.583 1.00 53.97 92 ARG A N 1
ATOM 699 C CA . ARG A 1 92 ? 30.319 8.736 -19.637 1.00 53.97 92 ARG A CA 1
ATOM 700 C C . ARG A 1 92 ? 30.157 9.356 -21.035 1.00 53.97 92 ARG A C 1
ATOM 702 O O . ARG A 1 92 ? 31.023 9.162 -21.882 1.00 53.97 92 ARG A O 1
ATOM 709 N N . SER A 1 93 ? 29.108 10.147 -21.266 1.00 51.66 93 SER A N 1
ATOM 710 C CA . SER A 1 93 ? 28.815 10.753 -22.578 1.00 51.66 93 SER A CA 1
ATOM 711 C C . SER A 1 93 ? 29.624 12.026 -22.894 1.00 51.66 93 SER A C 1
ATOM 713 O O . SER A 1 93 ? 29.576 12.505 -24.022 1.00 51.66 93 SER A O 1
ATOM 715 N N . ALA A 1 94 ? 30.384 12.577 -21.936 1.00 53.81 94 ALA A N 1
ATOM 716 C CA . ALA A 1 94 ? 31.140 13.825 -22.126 1.00 53.81 94 ALA A CA 1
ATOM 717 C C . ALA A 1 94 ? 32.671 13.658 -22.225 1.00 53.81 94 ALA A C 1
ATOM 719 O O . ALA A 1 94 ? 33.350 14.610 -22.598 1.00 53.81 94 ALA A O 1
ATOM 720 N N . ALA A 1 95 ? 33.224 12.482 -21.902 1.00 56.53 95 ALA A N 1
ATOM 721 C CA . ALA A 1 95 ? 34.674 12.310 -21.717 1.00 56.53 95 ALA A CA 1
ATOM 722 C C . ALA A 1 95 ? 35.351 11.305 -22.671 1.00 56.53 95 ALA A C 1
ATOM 724 O O . ALA A 1 95 ? 36.555 11.109 -22.573 1.00 56.53 95 ALA A O 1
ATOM 725 N N . VAL A 1 96 ? 34.611 10.664 -23.583 1.00 59.06 96 VAL A N 1
ATOM 726 C CA . VAL A 1 96 ? 35.164 9.654 -24.517 1.00 59.06 96 VAL A CA 1
ATOM 727 C C . VAL A 1 96 ? 35.363 10.187 -25.948 1.00 59.06 96 VAL A C 1
ATOM 729 O O . VAL A 1 96 ? 35.977 9.515 -26.766 1.00 59.06 96 VAL A O 1
ATOM 732 N N . TRP A 1 97 ? 34.923 11.416 -26.246 1.00 49.69 97 TRP A N 1
ATOM 733 C CA . TRP A 1 97 ? 35.085 12.045 -27.570 1.00 49.69 97 TRP A CA 1
ATOM 734 C C . TRP A 1 97 ? 35.709 13.452 -27.523 1.00 49.69 97 TRP A C 1
ATOM 736 O O . TRP A 1 97 ? 35.286 14.353 -28.248 1.00 49.69 97 TRP A O 1
ATOM 746 N N . ARG A 1 98 ? 36.728 13.649 -26.682 1.00 52.88 98 ARG A N 1
ATOM 747 C CA . ARG A 1 98 ? 37.712 14.729 -26.849 1.00 52.88 98 ARG A CA 1
ATOM 748 C C . ARG A 1 98 ? 39.116 14.164 -26.790 1.00 52.88 98 ARG A C 1
ATOM 750 O O . ARG A 1 98 ? 39.327 13.272 -25.942 1.00 52.88 98 ARG A O 1
#

pLDDT: mean 88.76, std 12.13, range [49.69, 97.56]

InterPro domains:
  IPR001898 Solute carrier family 13 [PF00939] (1-91)
  IPR030676 Citrate carrier CitT-related [PTHR42826] (1-91)

Foldseek 3Di:
DDQLQVVLVVLVVVLVVCCVVCPDPNVVSVLVSLVVCLVCVVRHPDDPVLVPDPPRDSNVVSVCVSCVVVVDPVVVVVVVVVVVVVVVVVVVVPPPPD

Organism: Enterobacter asburiae (NCBI:txid61645)

Radius of gyration: 19.91 Å; chains: 1; bounding box: 52×31×50 Å

Sequence (98 aa):
MPPYAWHYFAIFVGVIVGLIFEPLPGAVIGLTGVVAIALCSQWVLFSPDQLADPKFKLAGASFKWAVSGFGNSTVWLIFGAFMFAAGYDKTRSAAVWR